Protein AF-A0A315X2N6-F1 (afdb_monomer)

Mean predicted aligned error: 8.08 Å

Foldseek 3Di:
DVVVVVVVVVVVVVVVVVVVVVVVVVVVVLVVLVVLAPPDVQLVVQLVVLVVVDDQQNVQSSVLSSVCRVQVWDFADPVGDPPQWDWDWDPDHNTTITTDGDD

pLDDT: mean 87.54, std 7.49, range [66.81, 96.12]

Structure (mmCIF, N/CA/C/O backbone):
data_AF-A0A315X2N6-F1
#
_entry.id   AF-A0A315X2N6-F1
#
loop_
_atom_site.group_PDB
_atom_site.id
_atom_site.type_symbol
_atom_site.label_atom_id
_atom_site.label_alt_id
_atom_site.label_comp_id
_atom_site.label_asym_id
_atom_site.label_entity_id
_atom_site.label_seq_id
_atom_site.pdbx_PDB_ins_code
_atom_site.Cartn_x
_atom_site.Cartn_y
_atom_site.Cartn_z
_atom_site.occupancy
_atom_site.B_iso_or_equiv
_atom_site.auth_seq_id
_atom_site.auth_comp_id
_atom_site.auth_asym_id
_atom_site.auth_atom_id
_atom_site.pdbx_PDB_model_num
ATOM 1 N N . MET A 1 1 ? -31.767 18.778 35.569 1.00 66.81 1 MET A N 1
ATOM 2 C CA . MET A 1 1 ? -30.300 18.567 35.632 1.00 66.81 1 MET A CA 1
ATOM 3 C C . MET A 1 1 ? -29.900 17.091 35.611 1.00 66.81 1 MET A C 1
ATOM 5 O O . MET A 1 1 ? -29.266 16.704 34.643 1.00 66.81 1 MET A O 1
ATOM 9 N N . LYS A 1 2 ? -30.324 16.235 36.560 1.00 80.06 2 LYS A N 1
ATOM 10 C CA . LYS A 1 2 ? -29.938 14.800 36.589 1.00 80.06 2 LYS A CA 1
ATOM 11 C C . LYS A 1 2 ? -30.177 14.039 35.269 1.00 80.06 2 LYS A C 1
ATOM 13 O O . LYS A 1 2 ? -29.265 13.390 34.782 1.00 80.06 2 LYS A O 1
ATOM 18 N N . LYS A 1 3 ? -31.350 14.202 34.639 1.00 84.00 3 LYS A N 1
ATOM 19 C CA . LYS A 1 3 ? -31.684 13.541 33.358 1.00 84.00 3 LYS A CA 1
ATOM 20 C C . LYS A 1 3 ? -30.778 13.961 32.187 1.00 84.00 3 LYS A C 1
ATOM 22 O O . LYS A 1 3 ? -30.451 13.133 31.349 1.00 84.00 3 LYS A O 1
ATOM 27 N N . ILE A 1 4 ? -30.350 15.226 32.149 1.00 88.56 4 ILE A N 1
ATOM 28 C CA . ILE A 1 4 ? -29.493 15.769 31.077 1.00 88.56 4 ILE A CA 1
ATOM 29 C C . ILE A 1 4 ? -28.073 15.200 31.195 1.00 88.56 4 ILE A C 1
ATOM 31 O O . ILE A 1 4 ? -27.484 14.801 30.196 1.00 88.56 4 ILE A O 1
ATOM 35 N N . VAL A 1 5 ? -27.556 15.087 32.424 1.00 90.44 5 VAL A N 1
ATOM 36 C CA . VAL A 1 5 ? -26.241 14.481 32.697 1.00 90.44 5 VAL A CA 1
ATOM 37 C C . VAL A 1 5 ? -26.221 13.005 32.290 1.00 90.44 5 VAL A C 1
ATOM 39 O O . VAL A 1 5 ? -25.270 12.557 31.658 1.00 90.44 5 VAL A O 1
ATOM 42 N N . THR A 1 6 ? -27.291 12.256 32.576 1.00 91.56 6 THR A N 1
ATOM 43 C CA . THR A 1 6 ? -27.396 10.847 32.167 1.00 91.56 6 THR A CA 1
ATOM 44 C C . THR A 1 6 ? -27.363 10.683 30.645 1.00 91.56 6 THR A C 1
ATOM 46 O O . THR A 1 6 ? -26.670 9.802 30.145 1.00 91.56 6 THR A O 1
ATOM 49 N N . ILE A 1 7 ? -28.063 11.547 29.901 1.00 93.12 7 ILE A N 1
ATOM 50 C CA . ILE A 1 7 ? -28.093 11.499 28.430 1.00 93.12 7 ILE A CA 1
ATOM 51 C C . ILE A 1 7 ? -26.706 11.795 27.842 1.00 93.12 7 ILE A C 1
ATOM 53 O O . ILE A 1 7 ? -26.251 11.069 26.961 1.00 93.12 7 ILE A O 1
ATOM 57 N N . LEU A 1 8 ? -25.999 12.806 28.361 1.00 92.94 8 LEU A N 1
ATOM 58 C CA . LEU A 1 8 ? -24.640 13.137 27.914 1.00 92.94 8 LEU A CA 1
ATOM 59 C C . LEU A 1 8 ? -23.651 11.984 28.143 1.00 92.94 8 LEU A C 1
ATOM 61 O O . LEU A 1 8 ? -22.869 11.668 27.248 1.00 92.94 8 LEU A O 1
ATOM 65 N N . CYS A 1 9 ? -23.717 11.306 29.294 1.00 92.62 9 CYS A N 1
ATOM 66 C CA . CYS A 1 9 ? -22.874 10.137 29.558 1.00 92.62 9 CYS A CA 1
ATOM 67 C C . CYS A 1 9 ? -23.133 8.989 28.572 1.00 92.62 9 CYS A C 1
ATOM 69 O O . CYS A 1 9 ? -22.181 8.372 28.097 1.00 92.62 9 CYS A O 1
ATOM 71 N N . LEU A 1 10 ? -24.396 8.712 28.231 1.00 94.25 10 LEU A N 1
ATOM 72 C CA . LEU A 1 10 ? -24.733 7.651 27.275 1.00 94.25 10 LEU A CA 1
ATOM 73 C C . LEU A 1 10 ? -24.189 7.953 25.873 1.00 94.25 10 LEU A C 1
ATOM 75 O O . LEU A 1 10 ? -23.626 7.065 25.236 1.00 94.25 10 LEU A O 1
ATOM 79 N N . LEU A 1 11 ? -24.289 9.204 25.417 1.00 93.69 11 LEU A N 1
ATOM 80 C CA . LEU A 1 11 ? -23.749 9.616 24.118 1.00 93.69 11 LEU A CA 1
ATOM 81 C C . LEU A 1 11 ? -22.224 9.472 24.052 1.00 93.69 11 LEU A C 1
ATOM 83 O O . LEU A 1 11 ? -21.705 8.990 23.046 1.00 93.69 11 LEU A O 1
ATOM 87 N N . LEU A 1 12 ? -21.508 9.822 25.125 1.00 93.38 12 LEU A N 1
ATOM 88 C CA . LEU A 1 12 ? -20.055 9.645 25.190 1.00 93.38 12 LEU A CA 1
ATOM 89 C C . LEU A 1 12 ? -19.659 8.166 25.135 1.00 93.38 12 LEU A C 1
ATOM 91 O O . LEU A 1 12 ? -18.765 7.809 24.373 1.00 93.38 12 LEU A O 1
ATOM 95 N N . ILE A 1 13 ? -20.340 7.291 25.880 1.00 92.75 13 ILE A N 1
ATOM 96 C CA . ILE A 1 13 ? -20.054 5.846 25.866 1.00 92.75 13 ILE A CA 1
ATOM 97 C C . ILE A 1 13 ? -20.262 5.267 24.463 1.00 92.75 13 ILE A C 1
ATOM 99 O O . ILE A 1 13 ? -19.405 4.535 23.969 1.00 92.75 13 ILE A O 1
ATOM 103 N N . ILE A 1 14 ? -21.363 5.631 23.800 1.00 93.94 14 ILE A N 1
ATOM 104 C CA . ILE A 1 14 ? -21.641 5.202 22.425 1.00 93.94 14 ILE A CA 1
ATOM 105 C C . ILE A 1 14 ? -20.542 5.709 21.486 1.00 93.94 14 ILE A C 1
ATOM 10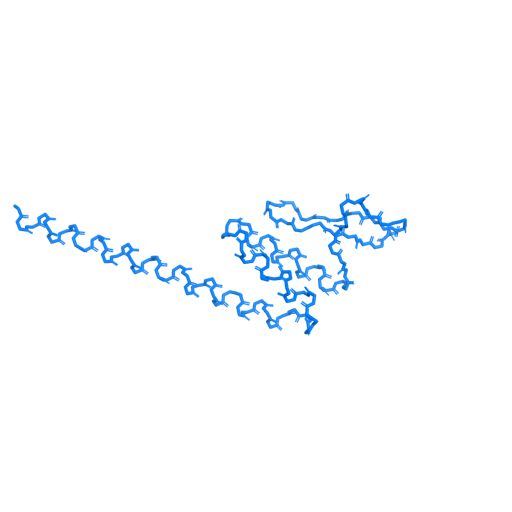7 O O . ILE A 1 14 ? -20.001 4.927 20.708 1.00 93.94 14 ILE A O 1
ATOM 111 N N . PHE A 1 15 ? -20.154 6.981 21.590 1.00 91.06 15 PHE A N 1
ATOM 112 C CA . PHE A 1 15 ? -19.091 7.559 20.769 1.00 91.06 15 PHE A CA 1
ATOM 113 C C . PHE A 1 15 ? -17.748 6.829 20.945 1.00 91.06 15 PHE A C 1
ATOM 115 O O . PHE A 1 15 ? -17.111 6.455 19.958 1.00 91.06 15 PHE A O 1
ATOM 122 N N . PHE A 1 16 ? -17.340 6.552 22.186 1.00 88.56 16 PHE A N 1
ATOM 123 C CA . PHE A 1 16 ? -16.115 5.800 22.471 1.00 88.56 16 PHE A CA 1
ATOM 124 C C . PHE A 1 16 ? -16.186 4.351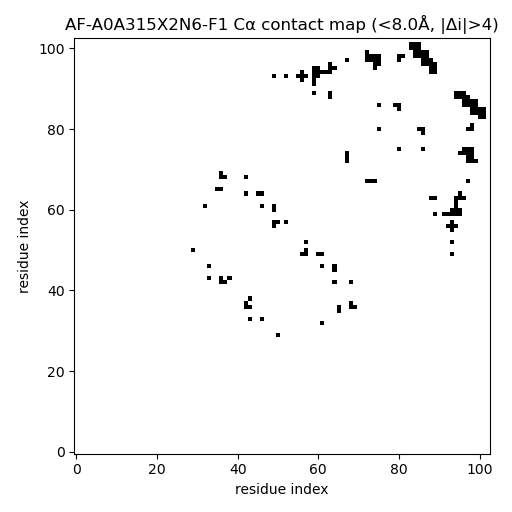 21.974 1.00 88.56 16 PHE A C 1
ATOM 126 O O . PHE A 1 16 ? -15.200 3.844 21.433 1.00 88.56 16 PHE A O 1
ATOM 133 N N . ALA A 1 17 ? -17.340 3.690 22.101 1.00 89.19 17 ALA A N 1
ATOM 134 C CA . ALA A 1 17 ? -17.546 2.340 21.583 1.00 89.19 17 ALA A CA 1
ATOM 135 C C . ALA A 1 17 ? -17.436 2.301 20.049 1.00 89.19 17 ALA A C 1
ATOM 137 O O . ALA A 1 17 ? -16.728 1.452 19.506 1.00 89.19 17 ALA A O 1
ATOM 138 N N . TRP A 1 18 ? -18.054 3.261 19.353 1.00 86.62 18 TRP A N 1
ATOM 139 C CA . TRP A 1 18 ? -17.928 3.419 17.902 1.00 86.62 18 TRP A CA 1
ATOM 140 C C . TRP A 1 18 ? -16.482 3.672 17.475 1.00 86.62 18 TRP A C 1
ATOM 142 O O . TRP A 1 18 ? -16.010 3.059 16.518 1.00 86.62 18 TRP A O 1
ATOM 152 N N . TYR A 1 19 ? -15.753 4.523 18.203 1.00 85.06 19 TYR A N 1
ATOM 153 C CA . TYR A 1 19 ? -14.344 4.793 17.920 1.00 85.06 19 TYR A CA 1
ATOM 154 C C . TYR A 1 19 ? -13.489 3.521 18.025 1.00 85.06 19 TYR A C 1
ATOM 156 O O . TYR A 1 19 ? -12.758 3.187 17.094 1.00 85.06 19 TYR A O 1
ATOM 164 N N . LYS A 1 20 ? -13.641 2.750 19.111 1.00 83.25 20 LYS A N 1
ATOM 165 C CA . LYS A 1 20 ? -12.894 1.498 19.316 1.00 83.25 20 LYS A CA 1
ATOM 166 C C . LYS A 1 20 ? -13.257 0.417 18.298 1.00 83.25 20 LYS A C 1
ATOM 168 O O . LYS A 1 20 ? -12.361 -0.241 17.774 1.00 83.25 20 LYS A O 1
ATOM 173 N N . ALA A 1 21 ? -14.539 0.261 17.967 1.00 81.00 21 ALA A N 1
ATOM 174 C CA . ALA A 1 21 ? -14.979 -0.679 16.936 1.00 81.00 21 ALA A CA 1
ATOM 175 C C . ALA A 1 21 ? -14.362 -0.350 15.565 1.00 81.00 21 ALA A C 1
ATOM 177 O O . ALA A 1 21 ? -13.967 -1.248 14.821 1.00 81.00 21 ALA A O 1
ATOM 178 N N . ARG A 1 22 ? -14.209 0.943 15.257 1.00 76.25 22 ARG A N 1
ATOM 179 C CA . ARG A 1 22 ? -13.614 1.423 14.006 1.00 76.25 22 ARG A CA 1
ATOM 180 C C . ARG A 1 22 ? -12.133 1.065 13.872 1.00 76.25 22 ARG A C 1
ATOM 182 O O . ARG A 1 22 ? -11.683 0.831 12.753 1.00 76.25 22 ARG A O 1
ATOM 189 N N . ASP A 1 23 ? -11.370 1.064 14.960 1.00 74.31 23 ASP A N 1
ATOM 190 C CA . ASP A 1 23 ? -9.945 0.703 14.928 1.00 74.31 23 ASP A CA 1
ATOM 191 C C . ASP A 1 23 ? -9.751 -0.814 14.834 1.00 74.31 23 ASP A C 1
ATOM 193 O O . ASP A 1 23 ? -8.913 -1.286 14.066 1.00 74.31 23 ASP A O 1
ATOM 197 N N . ILE A 1 24 ? -10.600 -1.584 15.522 1.00 80.25 24 ILE A N 1
ATOM 198 C CA . ILE A 1 24 ? -10.617 -3.051 15.432 1.00 80.25 24 ILE A CA 1
ATOM 199 C C . ILE A 1 24 ? -10.948 -3.510 14.006 1.00 80.25 24 ILE A C 1
ATOM 201 O O . ILE A 1 24 ? -10.276 -4.393 13.476 1.00 80.25 24 ILE A O 1
ATOM 205 N N . TYR A 1 25 ? -11.946 -2.893 13.365 1.00 79.44 25 TYR A N 1
ATOM 206 C CA . TYR A 1 25 ? -12.340 -3.232 11.994 1.00 79.44 25 TYR A CA 1
ATOM 207 C C . TYR A 1 25 ? -11.172 -3.109 11.003 1.00 79.44 25 TYR A C 1
ATOM 209 O O . TYR A 1 25 ? -10.967 -3.989 10.171 1.00 79.44 25 TYR A O 1
ATOM 217 N N . ILE A 1 26 ? -10.365 -2.055 11.124 1.00 70.19 26 ILE A N 1
ATOM 218 C CA . ILE A 1 26 ? -9.240 -1.811 10.204 1.00 70.19 26 ILE A CA 1
ATOM 219 C C . ILE A 1 26 ? -8.072 -2.732 10.493 1.00 70.19 26 ILE A C 1
ATOM 221 O O . ILE A 1 26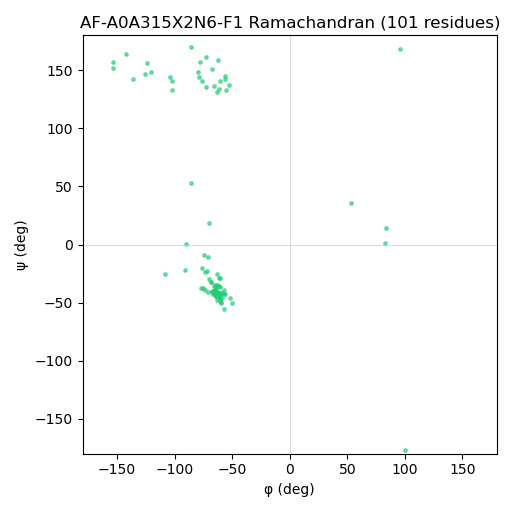 ? -7.413 -3.211 9.575 1.00 70.19 26 ILE A O 1
ATOM 225 N N . TYR A 1 27 ? -7.814 -3.007 11.769 1.00 74.62 27 TYR A N 1
ATOM 226 C CA . TYR A 1 27 ? -6.814 -3.998 12.132 1.00 74.62 27 TYR A CA 1
ATOM 227 C C . TYR A 1 27 ? -7.147 -5.364 11.511 1.00 74.62 27 TYR A C 1
ATOM 229 O O . TYR A 1 27 ? -6.273 -6.036 10.962 1.00 74.62 27 TYR A O 1
ATOM 237 N N . PHE A 1 28 ? -8.426 -5.747 11.539 1.00 79.25 28 PHE A N 1
ATOM 238 C CA . PHE A 1 28 ? -8.893 -6.986 10.931 1.00 79.25 28 PHE A CA 1
ATOM 239 C C . PHE A 1 28 ? -8.793 -6.968 9.396 1.00 79.25 28 PHE A C 1
ATOM 241 O O . PHE A 1 28 ? -8.372 -7.965 8.810 1.00 79.25 28 PHE A O 1
ATOM 248 N N . SER A 1 29 ? -9.107 -5.846 8.733 1.00 72.44 29 SER A N 1
ATOM 249 C CA . SER A 1 29 ? -8.938 -5.732 7.275 1.00 72.44 29 SER A CA 1
ATOM 250 C C . SER A 1 29 ? -7.470 -5.841 6.856 1.00 72.44 29 SER A C 1
ATOM 252 O O . SER A 1 29 ? -7.159 -6.569 5.918 1.00 72.44 29 SER A O 1
ATOM 254 N N . TYR A 1 30 ? -6.557 -5.220 7.608 1.00 72.00 30 TYR A N 1
ATOM 255 C CA . TYR A 1 30 ? -5.118 -5.331 7.365 1.00 72.00 30 TYR A CA 1
ATOM 256 C C . TYR A 1 30 ? -4.604 -6.766 7.530 1.00 72.00 30 TYR A C 1
ATOM 258 O O . TYR A 1 30 ? -3.852 -7.256 6.688 1.00 72.00 30 TYR A O 1
ATOM 266 N N . GLN A 1 31 ? -5.030 -7.462 8.590 1.00 76.12 31 GLN A N 1
ATOM 267 C CA . GLN A 1 31 ? -4.697 -8.876 8.801 1.00 76.12 31 GLN A CA 1
ATOM 268 C C . GLN A 1 31 ? -5.146 -9.746 7.622 1.00 76.12 31 GLN A C 1
ATOM 270 O O . GLN A 1 31 ? -4.379 -10.590 7.161 1.00 76.12 31 GLN A O 1
ATOM 275 N N . LYS A 1 32 ? -6.356 -9.508 7.103 1.00 77.25 32 LYS A N 1
ATOM 276 C CA . LYS A 1 32 ? -6.888 -10.242 5.953 1.00 77.25 32 LYS A CA 1
ATOM 277 C C . LYS A 1 32 ? -6.054 -10.010 4.691 1.00 77.25 32 LYS A C 1
ATOM 279 O O . LYS A 1 32 ? -5.664 -10.972 4.039 1.00 77.25 32 LYS A O 1
ATOM 284 N N . ASP A 1 33 ? -5.735 -8.760 4.370 1.00 71.75 33 ASP A N 1
ATOM 285 C CA . ASP A 1 33 ? -4.984 -8.444 3.150 1.00 71.75 33 ASP A CA 1
ATOM 286 C C . ASP A 1 33 ? -3.534 -8.947 3.195 1.00 71.75 33 ASP A C 1
ATOM 288 O O . ASP A 1 33 ? -2.983 -9.365 2.177 1.00 71.75 33 ASP A O 1
ATOM 292 N N . LYS A 1 34 ? -2.915 -8.973 4.382 1.00 69.19 34 LYS A N 1
ATOM 293 C CA . LYS A 1 34 ? -1.564 -9.521 4.573 1.00 69.19 34 LYS A CA 1
ATOM 294 C C . LYS A 1 34 ? -1.473 -11.004 4.198 1.00 69.19 34 LYS A C 1
ATOM 296 O O . LYS A 1 34 ? -0.403 -11.459 3.808 1.00 69.19 34 LYS A O 1
ATOM 301 N N . GLN A 1 35 ? -2.568 -11.751 4.323 1.00 75.44 35 GLN A N 1
ATOM 302 C CA . GLN A 1 35 ? -2.616 -13.165 3.955 1.00 75.44 35 GLN A CA 1
ATOM 303 C C . GLN A 1 35 ? -2.635 -13.380 2.430 1.00 75.44 35 GLN A C 1
ATOM 305 O O . GLN A 1 35 ? -2.225 -14.441 1.969 1.00 75.44 35 GLN A O 1
ATOM 310 N N . GLU A 1 36 ? -3.089 -12.391 1.654 1.00 76.94 36 GLU A N 1
ATOM 311 C CA . GLU A 1 36 ? -3.208 -12.478 0.190 1.00 76.94 36 GLU A CA 1
ATOM 312 C C . GLU A 1 36 ? -1.953 -11.984 -0.552 1.00 76.94 36 GLU A C 1
ATOM 314 O O . GLU A 1 36 ? -1.735 -12.351 -1.706 1.00 76.94 36 GLU A O 1
ATOM 319 N N . LEU A 1 37 ? -1.116 -11.158 0.087 1.00 82.44 37 LEU A N 1
ATOM 320 C CA . LEU A 1 37 ? 0.101 -10.623 -0.528 1.00 82.44 37 LEU A CA 1
ATOM 321 C C . LEU A 1 37 ? 1.253 -11.652 -0.515 1.00 82.44 37 LEU A C 1
ATOM 323 O O . LEU A 1 37 ? 1.381 -12.429 0.435 1.00 82.44 37 LEU A O 1
ATOM 327 N N . PRO A 1 38 ? 2.150 -11.639 -1.522 1.00 78.81 38 PRO A N 1
ATOM 328 C CA . PRO A 1 38 ? 3.367 -12.442 -1.512 1.00 78.81 38 PRO A CA 1
ATOM 329 C C . PRO A 1 38 ? 4.201 -12.151 -0.262 1.00 78.81 38 PRO A C 1
ATOM 331 O O . PRO A 1 38 ? 4.303 -11.002 0.167 1.00 78.81 38 PRO A O 1
ATOM 334 N N . ALA A 1 39 ? 4.866 -13.174 0.280 1.00 73.62 39 ALA A N 1
ATOM 335 C CA . ALA A 1 39 ? 5.627 -13.100 1.533 1.00 73.62 39 ALA A CA 1
ATOM 336 C C . ALA A 1 39 ? 6.922 -12.258 1.462 1.00 73.62 39 ALA A C 1
ATOM 338 O O . ALA A 1 39 ? 7.805 -12.413 2.304 1.00 73.62 39 ALA A O 1
ATOM 339 N N . THR A 1 40 ? 7.070 -11.387 0.461 1.00 84.25 40 THR A N 1
ATOM 340 C CA . THR A 1 40 ? 8.237 -10.513 0.342 1.00 84.25 40 THR A CA 1
ATOM 341 C C . THR A 1 40 ? 8.111 -9.328 1.296 1.00 84.25 40 THR A C 1
ATOM 343 O O . THR A 1 40 ? 7.030 -8.764 1.494 1.00 84.25 40 THR A O 1
ATOM 346 N N . ASP A 1 41 ? 9.239 -8.899 1.865 1.00 87.19 41 ASP A N 1
ATOM 347 C CA . ASP A 1 41 ? 9.259 -7.732 2.750 1.00 87.19 41 ASP A CA 1
ATOM 348 C C . ASP A 1 41 ? 8.816 -6.451 2.026 1.00 87.19 41 ASP A C 1
ATOM 350 O O . ASP A 1 41 ? 8.194 -5.582 2.630 1.00 87.19 41 ASP A O 1
ATOM 354 N N . TYR A 1 42 ? 9.044 -6.362 0.713 1.00 91.00 42 TYR A N 1
ATOM 355 C CA . TYR A 1 42 ? 8.662 -5.212 -0.105 1.00 91.00 42 TYR A CA 1
ATOM 356 C C . TYR A 1 42 ? 7.157 -4.898 -0.042 1.00 91.00 42 TYR A C 1
ATOM 358 O O . TYR A 1 42 ? 6.774 -3.789 0.331 1.00 91.00 42 TYR A O 1
ATOM 366 N N . TYR A 1 43 ? 6.289 -5.868 -0.353 1.00 90.38 43 TYR A N 1
ATOM 367 C CA . TYR A 1 43 ? 4.837 -5.632 -0.339 1.00 90.38 43 TYR A CA 1
ATOM 368 C C . TYR A 1 43 ? 4.300 -5.444 1.076 1.00 90.38 43 TYR A C 1
ATOM 370 O O . TYR A 1 43 ? 3.347 -4.698 1.290 1.00 90.38 43 TYR A O 1
ATOM 378 N N . LYS A 1 44 ? 4.944 -6.077 2.059 1.00 88.88 44 LYS A N 1
ATOM 379 C CA . LYS A 1 44 ? 4.614 -5.910 3.473 1.00 88.88 44 LYS A CA 1
ATOM 380 C C . LYS A 1 44 ? 4.857 -4.475 3.949 1.00 88.88 44 LYS A C 1
ATOM 382 O O . LYS A 1 44 ? 3.998 -3.929 4.637 1.00 88.88 44 LYS A O 1
ATOM 387 N N . TYR A 1 45 ? 5.983 -3.859 3.580 1.00 89.94 45 TYR A N 1
ATOM 388 C CA . TYR A 1 45 ? 6.254 -2.457 3.916 1.00 89.94 45 TYR A CA 1
ATOM 389 C C . TYR A 1 45 ? 5.292 -1.502 3.201 1.00 89.94 45 TYR A C 1
ATOM 391 O O . TYR A 1 45 ? 4.716 -0.638 3.851 1.00 89.94 45 TYR A O 1
ATOM 399 N N . LEU A 1 46 ? 4.997 -1.729 1.918 1.00 91.44 46 LEU A N 1
ATOM 400 C CA . LEU A 1 46 ? 4.001 -0.922 1.202 1.00 91.44 46 LEU A CA 1
ATOM 401 C C . LEU A 1 46 ? 2.593 -1.030 1.805 1.00 91.44 46 LEU A C 1
ATOM 403 O O . LEU A 1 46 ? 1.863 -0.044 1.856 1.00 91.44 46 LEU A O 1
ATOM 407 N N . GLY A 1 47 ? 2.206 -2.207 2.302 1.00 90.88 47 GLY A N 1
ATOM 408 C CA . GLY A 1 47 ? 0.931 -2.382 3.000 1.00 90.88 47 GLY A CA 1
ATOM 409 C C . GLY A 1 47 ? 0.858 -1.590 4.311 1.00 90.88 47 GLY A C 1
ATOM 410 O O . GLY A 1 47 ? -0.200 -1.060 4.654 1.00 90.88 47 GLY A O 1
ATOM 411 N N . LEU A 1 48 ? 1.981 -1.464 5.028 1.00 88.25 48 LEU A N 1
ATOM 412 C CA . LEU A 1 48 ? 2.084 -0.605 6.212 1.00 88.25 48 LEU A CA 1
ATOM 413 C C . LEU A 1 48 ? 1.970 0.876 5.839 1.00 88.25 48 LEU A C 1
ATOM 415 O O . LEU A 1 48 ? 1.261 1.613 6.523 1.00 88.25 48 LEU A O 1
ATOM 419 N N . ASP A 1 49 ? 2.588 1.298 4.739 1.00 89.94 49 ASP A N 1
ATOM 420 C CA . ASP A 1 49 ? 2.466 2.674 4.251 1.00 89.94 49 ASP A CA 1
ATOM 421 C C . ASP A 1 49 ? 1.013 2.991 3.866 1.00 89.94 49 ASP A C 1
ATOM 423 O O . ASP A 1 49 ? 0.477 4.025 4.263 1.00 89.94 49 ASP A O 1
ATOM 427 N N . CYS A 1 50 ? 0.322 2.070 3.181 1.00 90.50 50 CYS A N 1
ATOM 428 C CA . CYS A 1 50 ? -1.109 2.196 2.891 1.00 90.50 50 CYS A CA 1
ATOM 429 C C . CYS A 1 50 ? -1.956 2.353 4.162 1.00 90.50 50 CYS A C 1
ATOM 431 O O . CYS A 1 50 ? -2.907 3.134 4.181 1.00 90.50 50 CYS A O 1
ATOM 433 N N . TYR A 1 51 ? -1.618 1.631 5.234 1.00 84.94 51 TYR A N 1
ATOM 434 C CA . TYR A 1 51 ? -2.293 1.754 6.528 1.00 84.94 51 TYR A CA 1
ATOM 435 C C . TYR A 1 51 ? -2.092 3.143 7.159 1.00 84.94 51 TYR A C 1
ATOM 437 O O . TYR A 1 51 ? -3.032 3.710 7.720 1.00 84.94 51 TYR A O 1
ATOM 445 N N . GLN A 1 52 ? -0.895 3.719 7.035 1.00 86.06 52 GLN A N 1
ATOM 446 C CA . GLN A 1 52 ? -0.570 5.032 7.599 1.00 86.06 52 GLN A CA 1
ATOM 447 C C . GLN A 1 52 ? -1.233 6.203 6.856 1.00 86.06 52 GLN A C 1
ATOM 449 O O . GLN A 1 52 ? -1.442 7.256 7.458 1.00 86.06 52 GLN A O 1
ATOM 454 N N . GLN A 1 53 ? -1.620 6.029 5.587 1.00 82.62 53 GLN A N 1
ATOM 455 C CA . GLN A 1 53 ? -2.264 7.079 4.779 1.00 82.62 53 GLN A CA 1
ATOM 456 C C . GLN A 1 53 ? -3.706 7.415 5.200 1.00 82.62 53 GLN A C 1
ATOM 458 O O . GLN A 1 53 ? -4.257 8.419 4.745 1.00 82.62 53 GLN A O 1
ATOM 463 N N . GLY A 1 54 ? -4.315 6.619 6.082 1.00 78.06 54 GLY A N 1
ATOM 464 C CA . GLY A 1 54 ? -5.658 6.862 6.603 1.00 78.06 54 GLY A CA 1
ATOM 465 C C . GLY A 1 54 ? -6.767 6.109 5.863 1.00 78.06 54 GLY A C 1
ATOM 466 O O . GLY A 1 54 ? -6.581 5.492 4.820 1.00 78.06 54 GLY A O 1
ATOM 467 N N . LYS A 1 55 ? -7.965 6.120 6.454 1.00 72.38 55 LYS A N 1
ATOM 468 C CA . LYS A 1 55 ? -9.079 5.229 6.071 1.00 72.38 55 LYS A CA 1
ATOM 469 C C . LYS A 1 55 ? -9.648 5.535 4.683 1.00 72.38 55 LYS A C 1
ATOM 471 O O . LYS A 1 55 ? -10.072 4.612 3.995 1.00 72.38 55 LYS A O 1
ATOM 476 N N . ASP A 1 56 ? -9.626 6.803 4.285 1.00 80.19 56 ASP A N 1
ATOM 477 C CA . ASP A 1 56 ? -10.240 7.268 3.035 1.00 80.19 56 ASP A CA 1
ATOM 478 C C . ASP A 1 56 ? -9.398 6.903 1.799 1.00 80.19 56 ASP A C 1
ATOM 480 O O . ASP A 1 56 ? -9.914 6.837 0.687 1.00 80.19 56 ASP A O 1
ATOM 484 N N . THR A 1 57 ? -8.109 6.616 1.996 1.00 86.19 57 THR A N 1
ATOM 485 C CA . THR A 1 57 ? -7.140 6.240 0.953 1.00 86.19 57 THR A CA 1
ATOM 486 C C . THR A 1 57 ? -6.749 4.765 1.026 1.00 86.19 57 THR A C 1
ATOM 488 O O . THR A 1 57 ? -6.415 4.171 0.000 1.00 86.19 57 THR A O 1
ATOM 491 N N . TYR A 1 58 ? -6.853 4.148 2.211 1.00 88.75 58 TYR A N 1
ATOM 492 C CA . TYR A 1 58 ? -6.453 2.765 2.480 1.00 88.75 58 TYR A CA 1
ATOM 493 C C . TYR A 1 58 ? -7.021 1.763 1.474 1.00 88.75 58 TYR A C 1
ATOM 495 O O . TYR A 1 58 ? -6.267 0.979 0.906 1.00 88.75 58 TYR A O 1
ATOM 503 N N . GLY A 1 59 ? -8.333 1.803 1.210 1.00 89.50 59 GLY A N 1
ATOM 504 C CA . GLY A 1 59 ? -8.970 0.836 0.310 1.00 89.50 59 GLY A CA 1
ATOM 505 C C . GLY A 1 59 ? -8.386 0.877 -1.105 1.00 89.50 59 GLY A C 1
ATOM 506 O O . GLY A 1 59 ? -8.104 -0.162 -1.700 1.00 89.50 59 GLY A O 1
ATOM 507 N N . CYS A 1 60 ? -8.131 2.080 -1.617 1.00 92.12 60 CYS A N 1
ATOM 508 C CA . CYS A 1 60 ? -7.536 2.271 -2.934 1.00 92.12 60 CYS A CA 1
ATOM 509 C C . CYS A 1 60 ? -6.048 1.941 -2.974 1.00 92.12 60 CYS A C 1
ATOM 511 O O . CYS A 1 60 ? -5.597 1.296 -3.922 1.00 92.12 60 CYS A O 1
ATOM 513 N N . CYS A 1 61 ? -5.308 2.305 -1.928 1.00 94.06 61 CYS A N 1
ATOM 514 C CA . CYS A 1 61 ? -3.904 1.944 -1.787 1.00 94.06 61 CYS A CA 1
ATOM 515 C C . CYS A 1 61 ? -3.741 0.420 -1.767 1.00 94.06 61 CYS A C 1
ATOM 517 O O . CYS A 1 61 ? -3.013 -0.134 -2.591 1.00 94.06 61 CYS A O 1
ATOM 519 N N . MET A 1 62 ? -4.514 -0.278 -0.931 1.00 93.06 62 MET A N 1
ATOM 520 C CA . MET A 1 62 ? -4.482 -1.738 -0.845 1.00 93.06 62 MET A CA 1
ATOM 521 C C . MET A 1 62 ? -4.926 -2.413 -2.139 1.00 93.06 62 MET A C 1
ATOM 523 O O . MET A 1 62 ? -4.294 -3.379 -2.555 1.00 93.06 62 MET A O 1
ATOM 527 N N . SER A 1 63 ? -5.957 -1.900 -2.816 1.00 93.00 63 SER A N 1
ATOM 528 C CA . SER A 1 63 ? -6.369 -2.449 -4.112 1.00 93.00 63 SER A CA 1
ATOM 529 C C . SER A 1 63 ? -5.257 -2.322 -5.154 1.00 93.00 63 SER A C 1
ATOM 531 O O . SER A 1 63 ? -4.968 -3.287 -5.854 1.00 93.00 63 SER A O 1
ATOM 533 N N . SER A 1 64 ? -4.593 -1.164 -5.231 1.00 95.00 64 SER A N 1
ATOM 534 C CA . SER A 1 64 ? -3.457 -0.988 -6.141 1.00 95.00 64 SER A CA 1
ATOM 535 C C . SER A 1 64 ? -2.271 -1.877 -5.759 1.00 95.00 64 SER A C 1
ATOM 537 O O . SER A 1 64 ? -1.641 -2.464 -6.631 1.00 95.00 64 SER A O 1
ATOM 539 N N . LEU A 1 65 ? -2.003 -2.057 -4.462 1.00 94.38 65 LEU A N 1
ATOM 540 C CA . LEU A 1 65 ? -0.943 -2.935 -3.975 1.00 94.38 65 LEU A CA 1
ATOM 541 C C . LEU A 1 65 ? -1.195 -4.404 -4.342 1.00 94.38 65 LEU A C 1
ATOM 543 O O . LEU A 1 65 ? -0.249 -5.100 -4.700 1.00 94.38 65 LEU A O 1
ATOM 547 N N . LYS A 1 66 ? -2.450 -4.867 -4.303 1.00 92.56 66 LYS A N 1
ATOM 548 C CA . LYS A 1 66 ? -2.820 -6.219 -4.749 1.00 92.56 66 LYS A CA 1
ATOM 549 C C . LYS A 1 66 ? -2.534 -6.420 -6.236 1.00 92.56 66 LYS A C 1
ATOM 551 O O . LYS A 1 66 ? -1.931 -7.429 -6.590 1.00 92.56 66 LYS A O 1
ATOM 556 N N . ASP A 1 67 ? -2.876 -5.449 -7.083 1.00 93.62 67 ASP A N 1
ATOM 557 C CA . ASP A 1 67 ? -2.577 -5.499 -8.523 1.00 93.62 67 ASP A CA 1
ATOM 558 C C . ASP A 1 67 ? -1.066 -5.512 -8.796 1.00 93.62 67 ASP A C 1
ATOM 560 O O . ASP A 1 67 ? -0.579 -6.285 -9.625 1.00 93.62 67 ASP A O 1
ATOM 564 N N . ILE A 1 68 ? -0.314 -4.675 -8.075 1.00 94.44 68 ILE A N 1
ATOM 565 C CA . ILE A 1 68 ? 1.151 -4.619 -8.151 1.00 94.44 68 ILE A CA 1
ATOM 566 C C . ILE A 1 68 ? 1.745 -5.976 -7.768 1.00 94.44 68 ILE A C 1
ATOM 568 O O . ILE A 1 68 ? 2.566 -6.525 -8.501 1.00 94.44 68 ILE A O 1
ATOM 572 N N . ALA A 1 69 ? 1.309 -6.531 -6.639 1.00 93.62 69 ALA A N 1
ATOM 573 C CA . ALA A 1 69 ? 1.815 -7.786 -6.114 1.00 93.62 69 ALA A CA 1
ATOM 574 C C . ALA A 1 69 ? 1.473 -8.983 -7.012 1.00 93.62 69 ALA A C 1
ATOM 576 O O . ALA A 1 69 ? 2.337 -9.824 -7.255 1.00 93.62 69 ALA A O 1
ATOM 577 N N . ALA A 1 70 ? 0.253 -9.035 -7.553 1.00 91.19 70 ALA A N 1
ATOM 578 C CA . ALA A 1 70 ? -0.182 -10.087 -8.469 1.00 91.19 70 ALA A CA 1
ATOM 579 C C . ALA A 1 70 ? 0.650 -10.120 -9.762 1.00 91.19 70 ALA A C 1
ATOM 581 O O . ALA A 1 70 ? 0.933 -11.194 -10.290 1.00 91.19 70 ALA A O 1
ATOM 582 N N . GLY A 1 71 ? 1.067 -8.952 -10.258 1.00 90.81 71 GLY A N 1
ATOM 583 C CA . GLY A 1 71 ? 1.913 -8.829 -11.447 1.0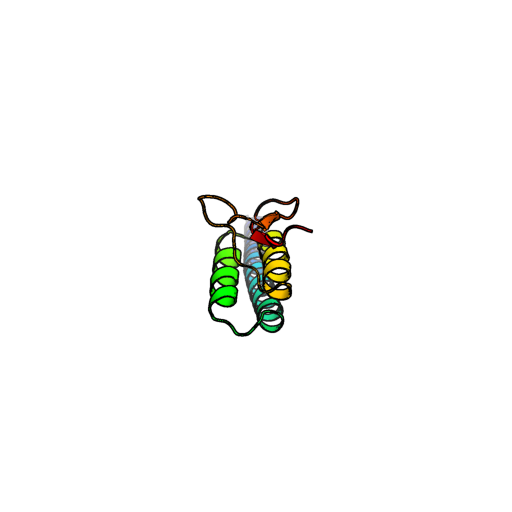0 90.81 71 GLY A CA 1
ATOM 584 C C . GLY A 1 71 ? 3.420 -8.844 -11.181 1.00 90.81 71 GLY A C 1
ATOM 585 O O . GLY A 1 71 ? 4.196 -8.723 -12.124 1.00 90.81 71 GLY A O 1
ATOM 586 N N . ASN A 1 72 ? 3.851 -8.980 -9.921 1.00 91.50 72 ASN A N 1
ATOM 587 C CA . ASN A 1 72 ? 5.244 -8.793 -9.498 1.00 91.50 72 ASN A CA 1
ATOM 588 C C . ASN A 1 72 ? 5.854 -7.444 -9.935 1.00 91.50 72 ASN A C 1
ATOM 590 O O . ASN A 1 72 ? 7.039 -7.354 -10.265 1.00 91.50 72 ASN A O 1
ATOM 594 N N . TYR A 1 73 ? 5.039 -6.391 -9.945 1.00 92.94 73 TYR A N 1
ATOM 595 C CA . TYR A 1 73 ? 5.455 -5.045 -10.319 1.00 92.94 73 TYR A CA 1
ATOM 596 C C . TYR A 1 73 ? 6.057 -4.282 -9.135 1.00 92.94 73 TYR A C 1
ATOM 598 O O . TYR A 1 73 ? 5.976 -4.688 -7.975 1.00 92.94 73 TYR A O 1
ATOM 606 N N . LYS A 1 74 ? 6.650 -3.124 -9.433 1.00 92.06 74 LYS A N 1
ATOM 607 C CA . LYS A 1 74 ? 7.130 -2.172 -8.427 1.00 92.06 74 LYS A CA 1
ATOM 608 C C . LYS A 1 74 ? 6.435 -0.831 -8.597 1.00 92.06 74 LYS A C 1
ATOM 610 O O . LYS A 1 74 ? 6.094 -0.437 -9.713 1.00 92.06 74 LYS A O 1
ATOM 615 N N . VAL A 1 75 ? 6.251 -0.137 -7.477 1.00 94.50 75 VAL A N 1
ATOM 616 C CA . VAL A 1 75 ? 5.780 1.251 -7.455 1.00 94.50 75 VAL A CA 1
ATOM 617 C C . VAL A 1 75 ? 6.670 2.094 -8.366 1.00 94.50 75 VAL A C 1
ATOM 619 O O . VAL A 1 75 ? 7.889 1.918 -8.395 1.00 94.50 75 VAL A O 1
ATOM 622 N N . ALA A 1 76 ? 6.038 2.974 -9.137 1.00 95.38 76 ALA A N 1
ATOM 623 C CA . ALA A 1 76 ? 6.712 3.818 -10.104 1.00 95.38 76 ALA A CA 1
ATOM 624 C C . 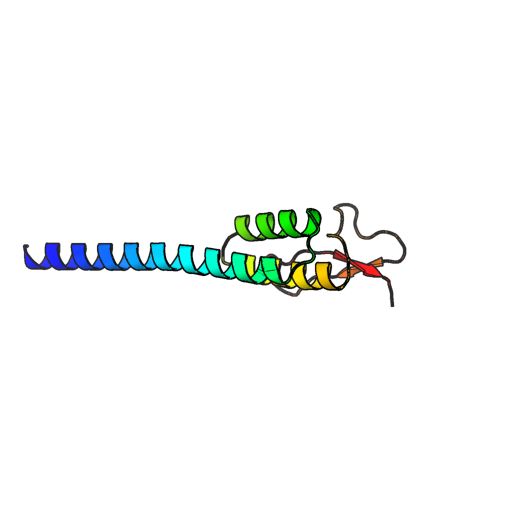ALA A 1 76 ? 7.690 4.755 -9.376 1.00 95.38 76 ALA A C 1
ATOM 626 O O . ALA A 1 76 ? 7.295 5.384 -8.386 1.00 95.38 76 ALA A O 1
ATOM 627 N N . PRO A 1 77 ? 8.945 4.858 -9.837 1.00 92.94 77 PRO A N 1
ATOM 628 C CA . PRO A 1 77 ? 9.902 5.776 -9.243 1.00 92.94 77 PRO A CA 1
ATOM 629 C C . PRO A 1 77 ? 9.544 7.229 -9.616 1.00 92.94 77 PRO A C 1
ATOM 631 O O . PRO A 1 77 ? 8.774 7.462 -10.558 1.00 92.94 77 PRO A O 1
ATOM 634 N N . PRO A 1 78 ? 10.060 8.224 -8.875 1.00 90.81 78 PRO A N 1
ATOM 635 C CA . PRO A 1 78 ? 9.714 9.628 -9.095 1.00 90.81 78 PRO A CA 1
ATOM 636 C C . PRO A 1 78 ? 10.149 10.152 -10.471 1.00 90.81 78 PRO A C 1
ATOM 638 O O . PRO A 1 78 ? 9.518 11.067 -10.995 1.00 90.81 78 PRO A O 1
ATOM 641 N N . GLU A 1 79 ? 11.170 9.551 -11.082 1.00 93.88 79 GLU A N 1
ATOM 642 C CA . GLU A 1 79 ? 11.653 9.877 -12.428 1.00 93.88 79 GLU A CA 1
ATOM 643 C C . GLU A 1 79 ? 10.733 9.352 -13.548 1.00 93.88 79 GLU A C 1
ATOM 645 O O . GLU A 1 79 ? 10.905 9.722 -14.708 1.00 93.88 79 GLU A O 1
ATOM 650 N N . GLY A 1 80 ? 9.738 8.522 -13.215 1.00 92.06 80 GLY A N 1
ATOM 651 C CA . GLY A 1 80 ? 8.817 7.905 -14.170 1.00 92.06 80 GLY A CA 1
ATOM 652 C C . GLY A 1 80 ? 9.168 6.457 -14.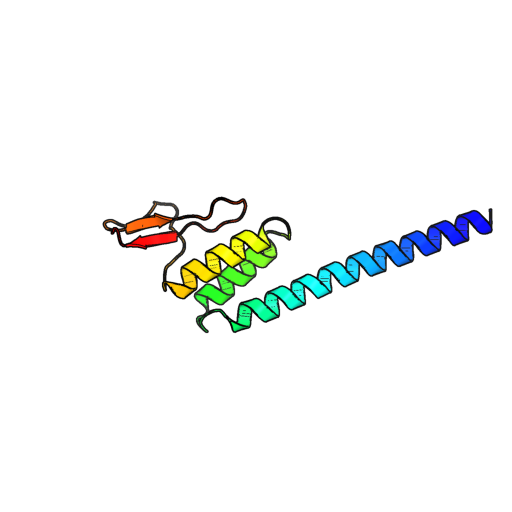512 1.00 92.06 80 GLY A C 1
ATOM 653 O O . GLY A 1 80 ? 10.072 5.854 -13.943 1.00 92.06 80 GLY A O 1
ATOM 654 N N . CYS A 1 81 ? 8.409 5.850 -15.422 1.00 94.06 81 CYS A N 1
ATOM 655 C CA . CYS A 1 81 ? 8.611 4.443 -15.754 1.00 94.06 81 CYS A CA 1
ATOM 656 C C . CYS A 1 81 ? 9.843 4.226 -16.648 1.00 94.06 81 CYS A C 1
ATOM 658 O O . CYS A 1 81 ? 10.097 5.040 -17.538 1.00 94.06 81 CYS A O 1
ATOM 660 N N . PRO A 1 82 ? 10.623 3.150 -16.418 1.00 92.38 82 PRO A N 1
ATOM 661 C CA . PRO A 1 82 ? 11.763 2.824 -17.267 1.00 92.38 82 PRO A CA 1
ATOM 662 C C . PRO A 1 82 ? 11.321 2.524 -18.707 1.00 92.38 82 PRO A C 1
ATOM 664 O O . PRO A 1 82 ? 10.169 2.171 -18.960 1.00 92.38 82 PRO A O 1
ATOM 667 N N . ILE A 1 83 ? 12.256 2.641 -19.652 1.00 92.56 83 ILE A N 1
ATOM 668 C CA . ILE A 1 83 ? 12.012 2.385 -21.081 1.00 92.56 83 ILE A CA 1
ATOM 669 C C . ILE A 1 83 ? 11.433 0.974 -21.274 1.00 92.56 83 ILE A C 1
ATOM 671 O O . ILE A 1 83 ? 11.960 0.011 -20.714 1.00 92.56 83 ILE A O 1
ATOM 675 N N . GLY A 1 84 ? 10.370 0.859 -22.077 1.00 90.81 84 GLY A N 1
ATOM 676 C CA . GLY A 1 84 ? 9.657 -0.400 -22.324 1.00 90.81 84 GLY A CA 1
ATOM 677 C C . GLY A 1 84 ? 8.607 -0.740 -21.261 1.00 90.81 84 GLY A C 1
ATOM 678 O O . GLY A 1 84 ? 8.147 -1.881 -21.184 1.00 90.81 84 GLY A O 1
ATOM 679 N N . SER A 1 85 ? 8.242 0.226 -20.416 1.00 94.56 85 SER A N 1
ATOM 680 C CA . SER A 1 85 ? 7.158 0.082 -19.450 1.00 94.56 85 SER A CA 1
ATOM 681 C C . SER A 1 85 ? 6.261 1.313 -19.415 1.00 94.56 85 SER A C 1
ATOM 683 O O . SER A 1 85 ? 6.721 2.452 -19.488 1.00 94.56 85 SER A O 1
ATOM 685 N N . GLU A 1 86 ? 4.966 1.073 -19.243 1.00 94.12 86 GLU A N 1
ATOM 686 C CA . GLU A 1 86 ? 3.943 2.103 -19.151 1.00 94.12 86 GLU A CA 1
ATOM 687 C C . GLU A 1 86 ? 3.477 2.306 -17.697 1.00 94.12 86 GLU A C 1
ATOM 689 O O . GLU A 1 86 ? 3.391 1.347 -16.915 1.00 94.12 86 GLU A O 1
ATOM 694 N N . PRO A 1 87 ? 3.157 3.552 -17.301 1.00 93.88 87 PRO A N 1
ATOM 695 C CA . PRO A 1 87 ? 2.605 3.831 -15.986 1.00 93.88 87 PRO A CA 1
ATOM 696 C C . PRO A 1 87 ? 1.152 3.359 -15.889 1.00 93.88 87 PRO A C 1
ATOM 698 O O . PRO A 1 87 ? 0.315 3.659 -16.740 1.00 93.88 87 PRO A O 1
ATOM 701 N N . LYS A 1 88 ? 0.817 2.707 -14.778 1.00 95.12 88 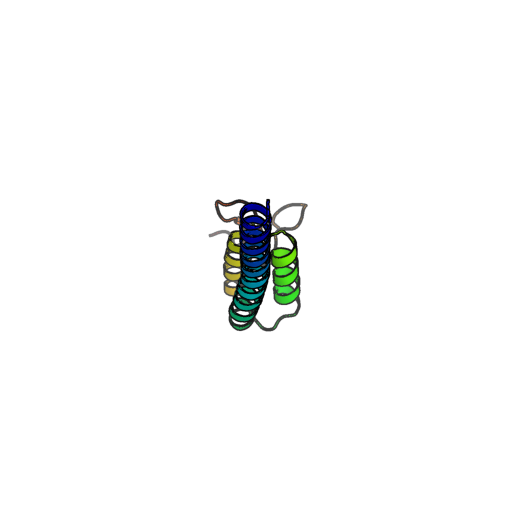LYS A N 1
ATOM 702 C CA . LYS A 1 88 ? -0.544 2.318 -14.415 1.00 95.12 88 LYS A CA 1
ATOM 703 C C . LYS A 1 88 ? -0.914 2.839 -13.032 1.00 95.12 88 LYS A C 1
ATOM 705 O O . LYS A 1 88 ? -0.080 2.973 -12.140 1.00 95.12 88 LYS A O 1
ATOM 710 N N . THR A 1 89 ? -2.191 3.168 -12.877 1.00 94.56 89 THR A N 1
ATOM 711 C CA . THR A 1 89 ? -2.798 3.622 -11.625 1.00 94.56 89 THR A CA 1
ATOM 712 C C . THR A 1 89 ? -4.281 3.286 -11.633 1.00 94.56 89 THR A C 1
ATOM 714 O O . THR A 1 89 ? -4.912 3.259 -12.694 1.00 94.56 89 THR A O 1
ATOM 717 N N . LEU A 1 90 ? -4.866 3.083 -10.455 1.00 93.81 90 LEU A N 1
ATOM 718 C CA . LEU A 1 90 ? -6.316 3.041 -10.310 1.00 93.81 90 LEU A CA 1
ATOM 719 C C . LEU A 1 90 ? -6.888 4.462 -10.328 1.00 93.81 90 LEU A C 1
ATOM 721 O O . LEU A 1 90 ? -6.203 5.444 -10.029 1.00 93.81 90 LEU A O 1
ATOM 725 N N . ARG A 1 91 ? -8.172 4.571 -10.683 1.00 92.81 91 ARG A N 1
ATOM 726 C CA . ARG A 1 91 ? -8.913 5.840 -10.756 1.00 92.81 91 ARG A CA 1
ATOM 727 C C . ARG A 1 91 ? -9.500 6.232 -9.400 1.00 92.81 91 ARG A C 1
ATOM 729 O O . ARG A 1 91 ? -10.699 6.469 -9.288 1.00 92.81 91 ARG A O 1
ATOM 736 N N . CYS A 1 92 ? -8.670 6.266 -8.364 1.00 89.81 92 CYS A N 1
ATOM 737 C CA . CYS A 1 92 ? -9.105 6.704 -7.047 1.00 89.81 92 CYS A CA 1
ATOM 738 C C . CYS A 1 92 ? -7.969 7.271 -6.196 1.00 89.81 92 CYS A C 1
ATOM 740 O O . CYS A 1 92 ? -6.787 7.006 -6.425 1.00 89.81 92 CYS A O 1
ATOM 742 N N . LEU A 1 93 ? -8.355 8.092 -5.218 1.00 88.75 93 LEU A N 1
ATOM 743 C CA . LEU A 1 93 ? -7.425 8.759 -4.317 1.00 88.75 93 LEU A CA 1
ATOM 744 C C . LEU A 1 93 ? -6.701 7.732 -3.439 1.00 88.75 93 LEU A C 1
ATOM 746 O O . LEU A 1 93 ? -7.320 6.810 -2.916 1.00 88.75 93 LEU A O 1
ATOM 750 N N . GLY A 1 94 ? -5.389 7.897 -3.280 1.00 89.44 94 GLY A N 1
ATOM 751 C CA . GLY A 1 94 ? -4.559 6.955 -2.526 1.00 89.44 94 GLY A CA 1
ATOM 752 C C . GLY A 1 94 ? -4.119 5.723 -3.318 1.00 89.44 94 GLY A C 1
ATOM 753 O O . GLY A 1 94 ? -3.420 4.885 -2.765 1.00 89.44 94 GLY A O 1
ATOM 754 N N . SER A 1 95 ? -4.483 5.598 -4.602 1.00 94.25 95 SER A N 1
ATOM 755 C CA . SER A 1 95 ? -3.893 4.568 -5.464 1.00 94.25 95 SER A CA 1
ATOM 756 C C . SER A 1 95 ? -2.390 4.784 -5.599 1.00 94.25 95 SER A C 1
ATOM 758 O O . SER A 1 95 ? -1.933 5.880 -5.934 1.00 94.25 95 SER A O 1
ATOM 760 N N . LEU A 1 96 ? -1.632 3.703 -5.446 1.00 94.12 96 LEU A N 1
ATOM 761 C CA . LEU A 1 96 ? -0.245 3.646 -5.872 1.00 94.12 96 LEU A CA 1
ATOM 762 C C . LEU A 1 96 ? -0.182 3.700 -7.402 1.00 94.12 96 LEU A C 1
ATOM 764 O O . LEU A 1 96 ? -1.100 3.257 -8.101 1.00 94.12 96 LEU A O 1
ATOM 768 N N . LYS A 1 97 ? 0.919 4.248 -7.911 1.00 95.50 97 LYS A N 1
ATOM 769 C CA . LYS A 1 97 ? 1.288 4.194 -9.326 1.00 95.50 97 LYS A CA 1
ATOM 770 C C . LYS A 1 97 ? 2.369 3.140 -9.490 1.00 95.50 97 LYS A C 1
ATOM 772 O O . LYS A 1 97 ? 3.250 3.050 -8.641 1.00 95.50 97 LYS A O 1
ATOM 777 N N . TRP A 1 98 ? 2.332 2.367 -10.562 1.00 96.12 98 TRP A N 1
ATOM 778 C CA . TRP A 1 98 ? 3.345 1.354 -10.851 1.00 96.12 98 TRP A CA 1
ATOM 779 C C . TRP A 1 98 ? 3.648 1.287 -12.335 1.00 96.12 98 TRP A C 1
ATOM 781 O O . TRP A 1 98 ? 2.893 1.813 -13.148 1.00 96.12 98 TRP A O 1
ATOM 791 N N . CYS A 1 99 ? 4.759 0.650 -12.674 1.00 95.06 99 CYS A N 1
ATOM 792 C CA . CYS A 1 99 ? 5.149 0.429 -14.058 1.00 95.06 99 CYS A CA 1
ATOM 793 C C . CYS A 1 99 ? 4.843 -1.016 -14.441 1.00 95.06 99 CYS A C 1
ATOM 795 O O . CYS A 1 99 ? 5.168 -1.939 -13.689 1.00 95.06 99 CYS A O 1
ATOM 797 N N . GLN A 1 100 ? 4.214 -1.208 -15.597 1.00 94.19 100 GLN A N 1
ATOM 798 C CA . GLN A 1 100 ? 3.965 -2.522 -16.188 1.00 94.19 100 GLN A CA 1
ATOM 799 C C . GLN A 1 100 ? 4.551 -2.574 -17.609 1.00 94.19 100 GLN A C 1
ATOM 801 O O . GLN A 1 100 ? 4.718 -1.518 -18.213 1.00 94.19 100 GLN A O 1
ATOM 806 N N . PRO A 1 101 ? 4.882 -3.756 -18.154 1.00 91.56 101 PRO A N 1
ATOM 807 C CA . PRO A 1 101 ? 5.381 -3.874 -19.523 1.00 91.56 101 PRO A CA 1
ATOM 808 C C . PRO A 1 101 ? 4.411 -3.271 -20.544 1.00 91.56 101 PRO A C 1
ATOM 810 O O . PRO A 1 101 ? 3.195 -3.417 -20.392 1.00 91.56 101 PRO A O 1
ATOM 813 N N . GLU A 1 102 ? 4.954 -2.625 -21.576 1.00 86.12 102 GLU A N 1
ATOM 814 C CA . GLU A 1 102 ? 4.172 -2.198 -22.741 1.00 86.12 102 GLU A CA 1
ATOM 815 C C . GLU A 1 102 ? 3.554 -3.424 -23.436 1.00 86.12 102 GLU A C 1
ATOM 817 O O . GLU A 1 102 ? 4.169 -4.494 -23.497 1.00 86.12 102 GLU A O 1
ATOM 822 N N . LYS A 1 103 ? 2.306 -3.285 -23.894 1.00 74.94 103 LYS A N 1
ATOM 823 C CA . LYS A 1 103 ? 1.584 -4.340 -24.617 1.00 74.94 103 LYS A CA 1
ATOM 824 C C . LYS A 1 103 ? 1.954 -4.397 -26.090 1.00 74.94 103 LYS A C 1
ATOM 826 O O . LYS A 1 103 ? 2.101 -3.314 -26.695 1.00 74.94 103 LYS A O 1
#

Radius of gyration: 19.81 Å; Cα contacts (8 Å, |Δi|>4): 97; chains: 1; bounding box: 44×32×61 Å

Sequence (103 aa):
MKKIVTILCLLLIIFFAWYKARDIYIYFSYQKDKQELPATDYYKYLGLDCYQQGKDTYGCCMSSLKDIAAGNYKVAPPEGCPIGSEPKTLRCLGSLKWCQPEK

Secondary structure (DSSP, 8-state):
-HHHHHHHHHHHHHHHHHHHHHHHHHHHHHHHHHHHS-S-HHHHHHHHHHHHT-HHHHHHHHHHHHHHHHTT-EEPPTT-PPTTEEEEE-SSTTPPEEEEE--

Solvent-accessible surface area (backbone atoms only — not comparable to full-atom values): 5868 Å² total; per-residue (Å²): 110,73,72,59,54,55,52,54,53,52,52,50,54,52,51,52,50,53,55,53,52,54,54,53,52,50,55,51,52,51,58,56,53,60,72,75,48,68,94,47,68,68,60,53,52,52,52,51,52,26,60,71,68,34,81,89,20,23,66,36,17,49,54,34,49,50,56,31,5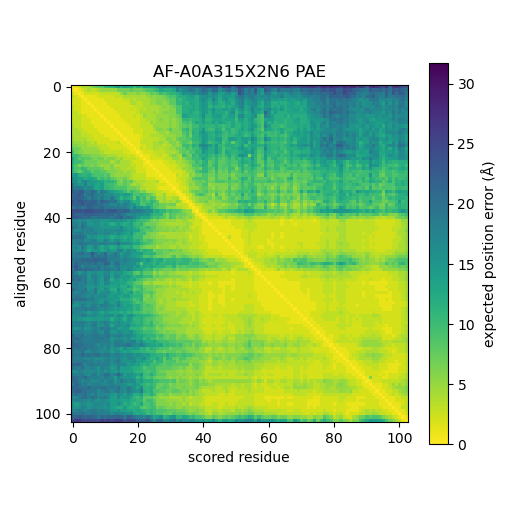6,76,68,72,44,51,71,46,52,95,94,48,5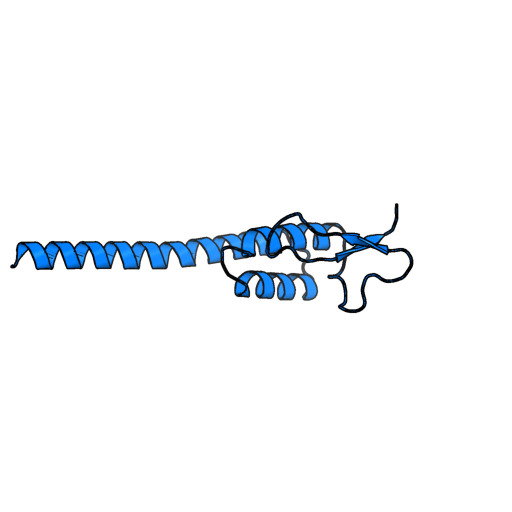1,59,92,74,33,40,79,45,65,60,101,50,67,52,35,47,46,25,33,41,73,63,131